Protein AF-A0A7J4AX33-F1 (afdb_monomer_lite)

Secondary structure (DSSP, 8-state):
-PPP-----HHHHH-HHHHTT-EEEEE-SSS-EEEEETTS--------

pLDDT: mean 87.36, std 10.47, range [53.16, 95.62]

Structure (mmCIF, N/CA/C/O backbone):
data_AF-A0A7J4AX33-F1
#
_entry.id   AF-A0A7J4AX33-F1
#
loop_
_atom_site.group_PDB
_atom_site.id
_atom_site.type_symbol
_atom_site.label_atom_id
_atom_site.label_alt_id
_atom_site.label_comp_id
_atom_site.label_asym_id
_atom_site.label_entity_id
_atom_site.label_seq_id
_atom_site.pdbx_PDB_ins_code
_atom_site.Cartn_x
_atom_site.Cartn_y
_atom_site.Cartn_z
_atom_site.occupancy
_atom_site.B_iso_or_equiv
_atom_site.auth_seq_id
_atom_site.auth_comp_id
_atom_site.auth_asym_id
_atom_site.auth_atom_id
_atom_site.pdbx_PDB_model_num
ATOM 1 N N . MET A 1 1 ? -0.008 -15.153 -16.107 1.00 75.94 1 MET A N 1
ATOM 2 C CA . MET A 1 1 ? 0.737 -14.606 -14.950 1.00 75.94 1 MET A CA 1
ATOM 3 C C . MET A 1 1 ? -0.274 -14.327 -13.845 1.00 75.94 1 MET A C 1
ATOM 5 O O . MET A 1 1 ? -1.320 -13.771 -14.155 1.00 75.94 1 MET A O 1
ATOM 9 N N . LYS A 1 2 ? -0.038 -14.778 -12.607 1.00 84.69 2 LYS A N 1
ATOM 10 C CA . LYS A 1 2 ? -0.951 -14.521 -11.481 1.00 84.69 2 LYS A CA 1
ATOM 11 C C . LYS A 1 2 ? -0.597 -13.162 -10.880 1.00 84.69 2 LYS A C 1
ATOM 13 O O . LYS A 1 2 ? 0.552 -12.960 -10.501 1.00 84.69 2 LYS A O 1
ATOM 18 N N . LEU A 1 3 ? -1.556 -12.243 -10.842 1.00 82.25 3 LEU A N 1
ATOM 19 C CA . LEU A 1 3 ? -1.370 -10.951 -10.187 1.00 82.25 3 LEU A CA 1
ATOM 20 C C . LEU A 1 3 ? -1.407 -11.121 -8.660 1.00 82.25 3 LEU A C 1
ATOM 22 O O . LEU A 1 3 ? -2.069 -12.045 -8.172 1.00 82.25 3 LEU A O 1
ATOM 26 N N . PRO A 1 4 ? -0.715 -10.255 -7.900 1.00 86.88 4 PRO A N 1
ATOM 27 C CA . PRO A 1 4 ? -0.895 -10.193 -6.457 1.00 86.88 4 PRO A CA 1
ATOM 28 C C . PRO A 1 4 ? -2.354 -9.851 -6.131 1.00 86.88 4 PRO A C 1
ATOM 30 O O . PRO A 1 4 ? -2.984 -9.042 -6.810 1.00 86.88 4 PRO A O 1
ATOM 33 N N . SER A 1 5 ? -2.895 -10.485 -5.094 1.00 89.44 5 SER A N 1
ATOM 34 C CA . SER A 1 5 ? -4.279 -10.305 -4.655 1.00 89.44 5 SER A CA 1
ATOM 35 C C . SER A 1 5 ? -4.321 -10.038 -3.158 1.00 89.44 5 SER A C 1
ATOM 37 O O . SER A 1 5 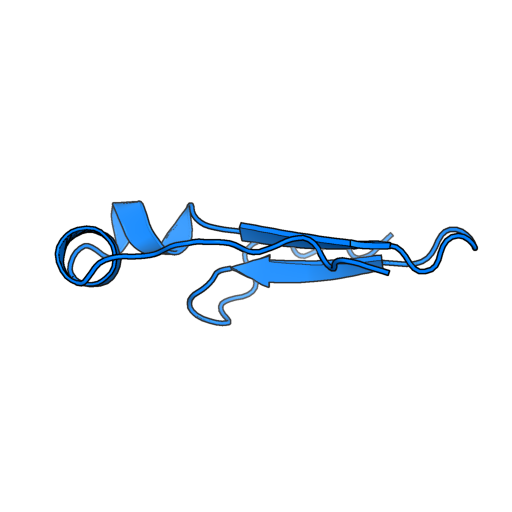? -3.645 -10.731 -2.397 1.00 89.44 5 SER A O 1
ATOM 39 N N . ILE A 1 6 ? -5.157 -9.091 -2.741 1.00 89.62 6 ILE A N 1
ATOM 40 C CA . ILE A 1 6 ? -5.482 -8.852 -1.335 1.00 89.62 6 ILE A CA 1
ATOM 41 C C . ILE A 1 6 ? -6.855 -9.454 -1.023 1.00 89.62 6 ILE A C 1
ATOM 43 O O . ILE A 1 6 ? -7.759 -9.416 -1.856 1.00 89.62 6 ILE A O 1
ATOM 47 N N . SER A 1 7 ? -7.011 -10.033 0.164 1.00 92.19 7 SER A N 1
ATOM 48 C CA . SER A 1 7 ? -8.289 -10.569 0.637 1.00 92.19 7 SER A CA 1
ATOM 49 C C . SER A 1 7 ? -8.738 -9.781 1.857 1.00 92.19 7 SER A C 1
ATOM 51 O O . SER A 1 7 ? -8.008 -9.669 2.842 1.00 92.19 7 SER A O 1
ATOM 53 N N . LEU A 1 8 ? -9.937 -9.218 1.766 1.00 91.44 8 LEU A N 1
ATOM 54 C CA . LEU A 1 8 ? -10.541 -8.357 2.775 1.00 91.44 8 LEU A CA 1
ATOM 55 C C . LEU A 1 8 ? -11.871 -8.978 3.195 1.00 91.44 8 LEU A C 1
ATOM 57 O O . LEU A 1 8 ? -12.538 -9.624 2.388 1.00 91.44 8 LEU A O 1
ATOM 61 N N . ASN A 1 9 ? -12.241 -8.789 4.454 1.00 93.75 9 ASN A N 1
ATOM 62 C CA . ASN A 1 9 ? -13.531 -9.204 4.989 1.00 93.75 9 ASN A CA 1
ATOM 63 C C . ASN A 1 9 ? -14.307 -7.982 5.489 1.00 93.75 9 ASN A C 1
ATOM 65 O O . ASN A 1 9 ? -13.763 -6.877 5.588 1.00 93.75 9 ASN A O 1
ATOM 69 N N . SER A 1 10 ? -15.593 -8.186 5.771 1.00 93.69 10 SER A N 1
ATOM 70 C CA . SER A 1 10 ? -16.481 -7.103 6.190 1.00 93.69 10 SER A CA 1
ATOM 71 C C . SER A 1 10 ? -16.032 -6.482 7.510 1.00 93.69 10 SER A C 1
ATOM 73 O O . SER A 1 10 ? -16.151 -5.274 7.681 1.00 93.69 10 SER A O 1
ATOM 75 N N . GLU A 1 11 ? -15.478 -7.280 8.422 1.00 93.38 11 GLU A N 1
ATOM 76 C CA . GLU A 1 11 ? -15.035 -6.827 9.739 1.00 93.38 11 GLU A CA 1
ATOM 77 C C . GLU A 1 11 ? -13.908 -5.797 9.603 1.00 93.38 11 GLU A C 1
ATOM 79 O O . GLU A 1 11 ? -14.038 -4.674 10.090 1.00 93.38 11 GLU A O 1
ATOM 84 N N . LYS A 1 12 ? -12.858 -6.114 8.834 1.00 89.88 12 LYS A N 1
ATOM 85 C CA . LYS A 1 12 ? -11.734 -5.192 8.595 1.00 89.88 12 LYS A CA 1
ATOM 86 C C . LYS A 1 12 ? -12.152 -3.925 7.858 1.00 89.88 12 LYS A C 1
ATOM 88 O O . LYS A 1 12 ? -11.573 -2.872 8.094 1.00 89.88 12 LYS A O 1
ATOM 93 N N . LEU A 1 13 ? -13.127 -4.017 6.951 1.00 93.12 13 LEU A N 1
ATOM 94 C CA . LEU A 1 13 ? -13.638 -2.858 6.211 1.00 93.12 13 LEU A CA 1
ATOM 95 C C . LEU A 1 13 ? -14.577 -1.985 7.055 1.00 93.12 13 LEU A C 1
ATOM 97 O O . LEU A 1 13 ? -14.718 -0.799 6.770 1.00 93.12 13 LEU A O 1
ATOM 101 N N . SER A 1 14 ? -15.193 -2.549 8.098 1.00 95.25 14 SER A N 1
ATOM 102 C CA . SER A 1 14 ? -16.106 -1.826 8.990 1.00 95.25 14 SER A CA 1
ATOM 103 C C . SER A 1 14 ? -15.394 -0.920 10.002 1.00 95.25 14 SER A C 1
ATOM 105 O O . SER A 1 14 ? -16.003 0.006 10.539 1.00 95.25 14 SER A O 1
ATOM 107 N N . HIS A 1 15 ? -14.097 -1.140 10.240 1.00 95.62 15 HIS A N 1
ATOM 108 C CA . HIS A 1 15 ? -13.284 -0.334 11.146 1.00 95.62 15 HIS A CA 1
ATOM 109 C C . HIS A 1 15 ? -12.314 0.545 10.362 1.00 95.62 15 HIS A C 1
ATOM 111 O O . HIS A 1 15 ? -11.308 0.069 9.840 1.00 95.62 15 HIS A O 1
ATOM 117 N N . PHE A 1 16 ? -12.591 1.851 10.310 1.00 93.50 16 PHE A N 1
ATOM 118 C CA . PHE A 1 16 ? -11.790 2.808 9.539 1.00 93.50 16 PHE A CA 1
ATOM 119 C C . PHE A 1 16 ? -10.291 2.733 9.866 1.00 93.50 16 PHE A C 1
ATOM 121 O O . PHE A 1 16 ? -9.469 2.640 8.959 1.00 93.50 16 PHE A O 1
ATOM 128 N N . GLU A 1 17 ? -9.942 2.687 11.154 1.00 93.69 17 GLU A N 1
ATOM 129 C CA . GLU A 1 17 ? -8.554 2.610 11.633 1.00 93.69 17 GLU A CA 1
ATOM 130 C C . GLU A 1 17 ? -7.812 1.333 11.210 1.00 93.69 17 GLU A C 1
ATOM 132 O O . GLU A 1 17 ? -6.579 1.297 11.209 1.00 93.69 17 GLU A O 1
ATOM 137 N N . GLU A 1 18 ? -8.536 0.268 10.872 1.00 93.31 18 GLU A N 1
ATOM 138 C CA . GLU A 1 18 ? -7.967 -0.980 10.361 1.00 93.31 18 GLU A CA 1
ATOM 139 C C . GLU A 1 18 ? -7.920 -0.975 8.832 1.00 93.31 18 GLU A C 1
ATOM 141 O O . GL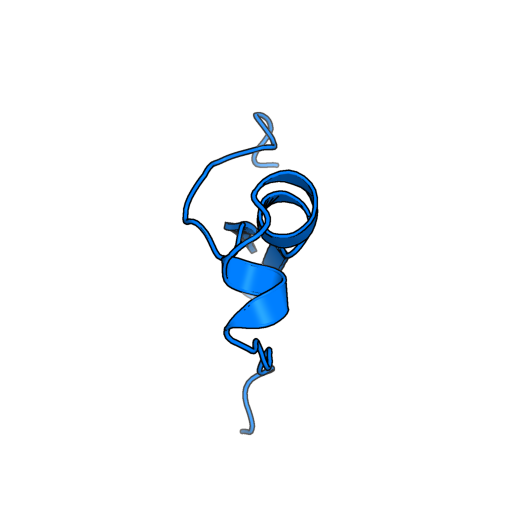U A 1 18 ? -6.899 -1.336 8.236 1.00 93.31 18 GLU A O 1
ATOM 146 N N . ALA A 1 19 ? -9.003 -0.511 8.205 1.00 93.75 19 ALA A N 1
ATOM 147 C CA . ALA A 1 19 ? -9.164 -0.420 6.763 1.00 93.75 19 ALA A CA 1
ATOM 148 C C . ALA A 1 19 ? -8.157 0.545 6.125 1.00 93.75 19 ALA A C 1
ATOM 150 O O . ALA A 1 19 ? -7.541 0.206 5.115 1.00 93.75 19 ALA A O 1
ATOM 151 N N . ILE A 1 20 ? -7.919 1.713 6.734 1.00 92.94 20 ILE A N 1
ATOM 152 C CA . ILE A 1 20 ? -6.988 2.725 6.211 1.00 92.94 20 ILE A CA 1
ATOM 153 C C . ILE A 1 20 ? -5.532 2.236 6.183 1.00 92.94 20 ILE A C 1
ATOM 155 O O . ILE A 1 20 ? -4.719 2.755 5.425 1.00 92.94 20 ILE A O 1
ATOM 159 N N . LYS A 1 21 ? -5.197 1.211 6.978 1.00 91.06 21 LYS A N 1
ATOM 160 C CA . LYS A 1 21 ? -3.857 0.603 7.023 1.00 91.06 21 LYS A CA 1
ATOM 161 C C . LYS A 1 21 ? -3.649 -0.473 5.958 1.00 91.06 21 LYS A C 1
ATOM 163 O O . LYS A 1 21 ? -2.524 -0.935 5.783 1.00 91.06 21 LYS A O 1
ATOM 168 N N . GLN A 1 22 ? -4.707 -0.910 5.273 1.00 92.62 22 GLN A N 1
ATOM 169 C CA . GLN A 1 22 ? -4.581 -1.867 4.178 1.00 92.62 22 GLN A CA 1
ATOM 170 C C . GLN A 1 22 ? -4.231 -1.095 2.900 1.00 92.62 22 GLN A C 1
ATOM 172 O O . GLN A 1 22 ? -5.032 -0.299 2.411 1.00 92.62 22 GLN A O 1
ATOM 177 N N . GLU A 1 23 ? -3.040 -1.330 2.355 1.00 92.19 23 GLU A N 1
ATOM 178 C CA . GLU A 1 23 ? -2.509 -0.641 1.172 1.00 92.19 2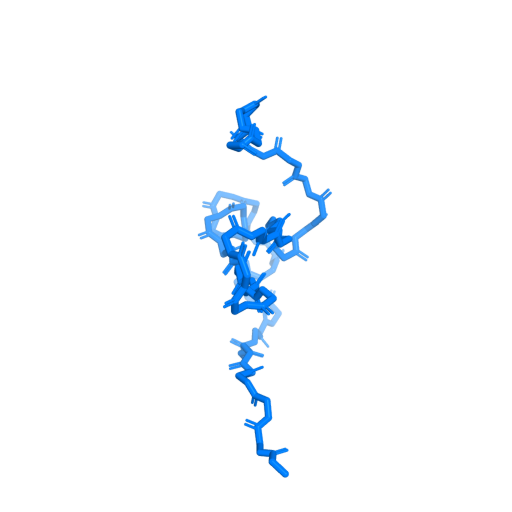3 GLU A CA 1
ATOM 179 C C . GLU A 1 23 ? -2.103 -1.639 0.082 1.00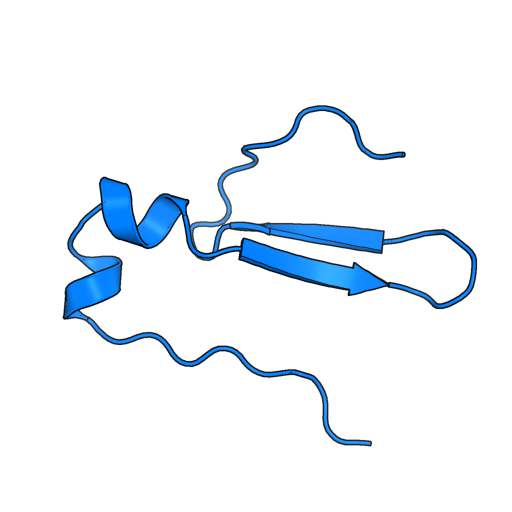 92.19 23 GLU A C 1
ATOM 181 O O . GLU A 1 23 ? -1.830 -2.811 0.350 1.00 92.19 23 GLU A O 1
ATOM 186 N N . TRP A 1 24 ? -2.038 -1.163 -1.160 1.00 91.56 24 TRP A N 1
ATOM 187 C CA . TRP A 1 24 ? -1.466 -1.894 -2.286 1.00 91.56 24 TRP A CA 1
ATOM 188 C C . TRP A 1 24 ? -0.440 -1.034 -3.020 1.00 91.56 24 TRP A C 1
ATOM 190 O O . TRP A 1 24 ? -0.534 0.193 -3.054 1.00 91.56 24 TRP A O 1
ATOM 200 N N . ILE A 1 25 ? 0.539 -1.702 -3.627 1.00 89.69 25 ILE A N 1
ATOM 201 C CA . ILE A 1 25 ? 1.538 -1.103 -4.509 1.00 89.69 25 ILE A CA 1
ATOM 202 C C . ILE A 1 25 ? 1.788 -2.047 -5.684 1.00 89.69 25 ILE A C 1
ATOM 204 O O . ILE A 1 25 ? 1.959 -3.252 -5.500 1.00 89.69 25 ILE A O 1
ATOM 208 N N . ILE A 1 26 ? 1.791 -1.501 -6.896 1.00 89.88 26 ILE A N 1
ATOM 209 C CA . ILE A 1 26 ? 2.092 -2.226 -8.131 1.00 89.88 26 ILE A CA 1
ATOM 210 C C . ILE A 1 26 ? 3.170 -1.444 -8.871 1.00 89.88 26 ILE A C 1
ATOM 212 O O . ILE A 1 26 ? 2.994 -0.263 -9.164 1.00 89.88 26 ILE A O 1
ATOM 216 N N . THR A 1 27 ? 4.287 -2.101 -9.174 1.00 89.94 27 THR A N 1
ATOM 217 C CA . THR A 1 27 ? 5.388 -1.502 -9.937 1.00 89.94 27 THR A CA 1
ATOM 218 C C . THR A 1 27 ? 5.235 -1.816 -11.425 1.00 89.94 27 THR A C 1
ATOM 220 O O . THR A 1 27 ? 4.678 -2.849 -11.797 1.00 89.94 27 THR A O 1
ATOM 223 N N . ASN A 1 28 ? 5.739 -0.934 -12.289 1.00 91.06 28 ASN A N 1
ATOM 224 C CA . ASN A 1 28 ? 5.763 -1.159 -13.739 1.00 91.06 28 ASN A CA 1
ATOM 225 C C . ASN A 1 28 ? 7.067 -1.816 -14.235 1.00 91.06 28 ASN A C 1
ATOM 227 O O . ASN A 1 28 ? 7.241 -1.988 -15.438 1.00 91.06 28 ASN A O 1
ATOM 231 N N . GLY A 1 29 ? 8.003 -2.135 -13.331 1.00 91.56 29 GLY A N 1
ATOM 232 C CA . GLY A 1 29 ? 9.319 -2.694 -13.668 1.00 91.56 29 GLY A CA 1
ATOM 233 C C . GLY A 1 29 ? 10.320 -1.712 -14.298 1.00 91.56 29 GLY A C 1
ATOM 234 O O . GLY A 1 29 ? 11.438 -2.113 -14.595 1.00 91.56 29 GLY A O 1
ATOM 235 N N . LEU A 1 30 ? 9.954 -0.438 -14.471 1.00 95.06 30 LEU A N 1
ATOM 236 C CA . LEU A 1 30 ? 10.760 0.621 -15.103 1.00 95.06 30 LEU A CA 1
ATOM 237 C C . LEU A 1 30 ? 11.116 1.759 -14.129 1.00 95.06 30 LEU A C 1
ATOM 239 O O . LEU A 1 30 ? 11.551 2.827 -14.549 1.00 95.06 30 LEU A O 1
ATOM 243 N N . GLY A 1 31 ? 10.887 1.551 -12.830 1.00 89.25 31 GLY A N 1
ATOM 244 C CA . GLY A 1 31 ? 11.082 2.560 -11.783 1.00 89.25 31 GLY A CA 1
ATOM 245 C C . GLY A 1 31 ? 9.820 3.342 -11.402 1.00 89.25 31 GLY A C 1
ATOM 246 O O . GLY A 1 31 ? 9.856 4.087 -10.431 1.00 89.25 31 GLY A O 1
ATOM 247 N N . GLY A 1 32 ? 8.696 3.138 -12.097 1.00 89.00 32 GLY A N 1
ATOM 248 C CA . GLY A 1 32 ? 7.397 3.707 -11.732 1.00 89.00 32 GLY A CA 1
ATOM 249 C C . GLY A 1 32 ? 6.531 2.745 -10.912 1.00 89.00 32 GLY A C 1
ATOM 250 O O . GLY A 1 32 ? 6.677 1.519 -10.987 1.00 89.00 32 GLY A O 1
ATOM 251 N N . TYR A 1 33 ? 5.586 3.297 -10.152 1.00 90.31 33 TYR A N 1
ATOM 252 C CA . TYR A 1 33 ? 4.597 2.521 -9.407 1.00 90.31 33 TYR A CA 1
ATOM 253 C C . TYR A 1 33 ? 3.257 3.255 -9.279 1.00 90.31 33 TYR A C 1
ATOM 255 O O . TYR A 1 33 ? 3.187 4.478 -9.371 1.00 90.31 33 TYR A O 1
ATOM 263 N N . ALA A 1 34 ? 2.198 2.488 -9.030 1.00 89.00 34 ALA A N 1
ATOM 264 C CA . ALA A 1 34 ? 0.914 2.971 -8.540 1.00 89.00 34 ALA A CA 1
ATOM 265 C C . ALA A 1 34 ? 0.664 2.390 -7.144 1.00 89.00 34 ALA A C 1
ATOM 267 O O . ALA A 1 34 ? 1.050 1.251 -6.869 1.00 89.00 34 ALA A O 1
ATOM 268 N N . SER A 1 35 ? 0.030 3.157 -6.262 1.00 90.44 35 SER A N 1
ATOM 269 C CA . SER A 1 35 ? -0.339 2.705 -4.920 1.00 90.44 35 SER A CA 1
ATOM 270 C C . SER A 1 35 ? -1.584 3.421 -4.406 1.00 90.44 35 SER A C 1
ATOM 272 O O . SER A 1 35 ? -1.919 4.509 -4.873 1.00 90.44 35 SER A O 1
ATOM 274 N N . SER A 1 36 ? -2.272 2.808 -3.441 1.00 92.38 36 SER A N 1
ATOM 275 C CA . SER A 1 36 ? -3.335 3.445 -2.653 1.00 92.38 36 SER A CA 1
ATOM 276 C C . SER A 1 36 ? -3.670 2.607 -1.412 1.00 92.38 36 SER A C 1
ATOM 278 O O . SER A 1 36 ? -3.148 1.503 -1.236 1.00 92.38 36 SER A O 1
ATOM 280 N N . THR A 1 37 ? -4.572 3.108 -0.569 1.00 93.44 37 THR A N 1
ATOM 281 C CA . THR A 1 37 ? -5.271 2.286 0.429 1.00 93.44 37 THR A CA 1
ATOM 282 C C . THR A 1 37 ? -6.405 1.498 -0.232 1.00 93.44 37 THR A C 1
ATOM 284 O O . THR A 1 37 ? -6.872 1.840 -1.322 1.00 93.44 37 THR A O 1
ATOM 287 N N . VAL A 1 38 ? -6.911 0.458 0.431 1.00 93.31 38 VAL A N 1
ATOM 288 C CA . VAL A 1 38 ? -8.101 -0.283 -0.037 1.00 93.31 38 VAL A CA 1
ATOM 289 C C . VAL A 1 38 ? -9.367 0.580 -0.058 1.00 93.31 38 VAL A C 1
ATOM 291 O O . VAL A 1 38 ? -10.322 0.243 -0.749 1.00 93.31 38 VAL A O 1
ATOM 294 N N . LEU A 1 39 ? -9.365 1.700 0.674 1.00 93.06 39 LEU A N 1
ATOM 295 C CA . LEU A 1 39 ? -10.441 2.691 0.696 1.00 93.06 39 LEU A CA 1
ATOM 296 C C . LEU A 1 39 ? -10.298 3.765 -0.399 1.00 93.06 39 LEU A C 1
ATOM 298 O O . LEU A 1 39 ? -11.135 4.658 -0.481 1.00 93.06 39 LEU A O 1
ATOM 302 N N . GLY A 1 40 ? -9.237 3.726 -1.214 1.00 91.19 40 GLY A N 1
ATOM 303 C CA . GLY A 1 40 ? -8.967 4.745 -2.237 1.00 91.19 40 GLY A CA 1
ATOM 304 C C . GLY A 1 40 ? -8.515 6.098 -1.673 1.00 91.19 40 GLY A C 1
ATOM 305 O O . GLY A 1 40 ? -8.487 7.096 -2.390 1.00 91.19 40 GLY A O 1
ATOM 306 N N . ILE A 1 41 ? -8.167 6.147 -0.386 1.00 91.38 41 ILE A N 1
ATOM 307 C CA . ILE A 1 41 ? -7.658 7.342 0.286 1.00 91.38 41 ILE A CA 1
ATOM 308 C C . ILE A 1 41 ? -6.141 7.377 0.118 1.00 91.38 41 ILE A C 1
ATOM 310 O O . ILE A 1 41 ? -5.449 6.416 0.461 1.00 91.38 41 ILE A O 1
ATOM 314 N N . ASN A 1 42 ? -5.620 8.499 -0.373 1.00 84.94 42 ASN A N 1
ATOM 315 C CA . ASN A 1 42 ? -4.183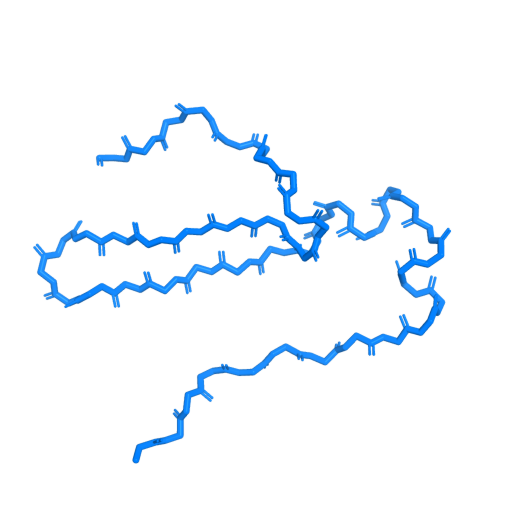 8.711 -0.503 1.00 84.94 42 ASN A CA 1
ATOM 316 C C . ASN A 1 42 ? -3.589 9.142 0.843 1.00 84.94 42 ASN A C 1
ATOM 318 O O . ASN A 1 42 ? -3.817 10.253 1.314 1.00 84.94 42 ASN A O 1
ATOM 322 N N . THR A 1 43 ? -2.809 8.255 1.451 1.00 79.06 43 THR A N 1
ATOM 323 C CA . THR A 1 43 ? -2.136 8.440 2.751 1.00 79.06 43 THR A CA 1
ATOM 324 C C . THR A 1 43 ? -0.689 8.916 2.609 1.00 79.06 43 THR A C 1
ATOM 326 O O . THR A 1 43 ? -0.095 9.393 3.576 1.00 79.06 43 THR A O 1
ATOM 329 N N . ARG A 1 44 ? -0.105 8.830 1.405 1.00 71.00 44 ARG A N 1
ATOM 330 C CA . ARG A 1 44 ? 1.264 9.279 1.105 1.00 71.00 44 ARG A CA 1
ATOM 331 C C . ARG A 1 44 ? 1.242 10.355 0.026 1.00 71.00 44 ARG A C 1
ATOM 333 O O . ARG A 1 44 ? 0.578 10.206 -0.991 1.00 71.00 44 ARG A O 1
ATOM 340 N N . LYS A 1 45 ? 1.968 11.449 0.276 1.00 64.06 45 LYS A N 1
ATOM 341 C CA . LYS A 1 45 ? 1.982 12.658 -0.569 1.00 64.06 45 LYS A CA 1
ATOM 342 C C . LYS A 1 45 ? 3.126 12.690 -1.587 1.00 64.06 45 LYS A C 1
ATOM 344 O O . LYS A 1 45 ? 3.110 13.523 -2.485 1.00 64.06 45 LYS A O 1
ATOM 349 N N . TYR A 1 46 ? 4.111 11.808 -1.435 1.00 55.00 46 TYR A N 1
ATOM 350 C CA . TYR A 1 46 ? 5.256 11.714 -2.333 1.00 55.00 46 TYR A CA 1
ATOM 351 C C . TYR A 1 46 ? 5.104 10.493 -3.227 1.00 55.00 46 TYR A C 1
ATOM 353 O O . TYR A 1 46 ? 5.289 9.359 -2.787 1.00 55.00 46 TYR A O 1
ATOM 361 N N . HIS A 1 47 ? 4.760 10.759 -4.480 1.00 53.16 47 HIS A N 1
ATOM 362 C CA . HIS A 1 47 ? 5.012 9.841 -5.576 1.00 53.16 47 HIS A CA 1
ATOM 363 C C . HIS A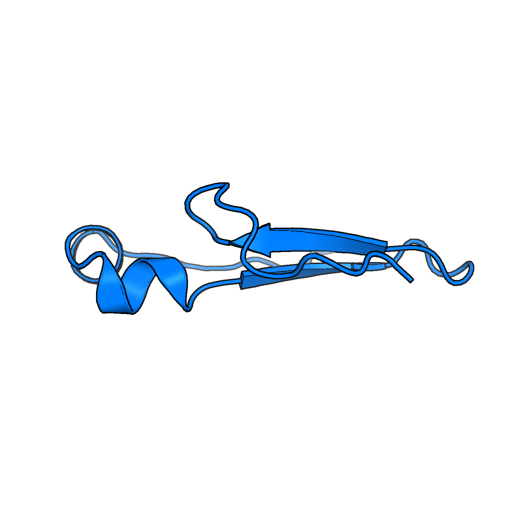 1 47 ? 6.464 10.095 -5.991 1.00 53.16 47 HIS A C 1
ATOM 365 O O . HIS A 1 47 ? 6.835 11.251 -6.196 1.00 53.16 47 HIS A O 1
ATOM 371 N N . GLY A 1 48 ? 7.296 9.052 -5.942 1.00 54.28 48 GLY A N 1
ATOM 372 C CA . GLY A 1 48 ? 8.697 9.147 -6.362 1.00 54.28 48 GLY A CA 1
ATOM 373 C C . GLY A 1 48 ? 8.813 9.528 -7.829 1.00 54.28 48 GLY A C 1
ATOM 374 O O . GLY A 1 48 ? 7.863 9.210 -8.581 1.00 54.28 48 GLY A O 1
#

Sequence (48 aa):
MKLPSISLNSEKLSHFEEAIKQEWIITNGLGGYASSTVLGINTRKYHG

Radius of gyration: 12.49 Å; chains: 1; bounding box: 28×27×27 Å

Foldseek 3Di:
DDDDDDDDDPVQVVDPVSQQPAKDWDAPVPPAIDMHGPVRDRPDDDRD